Protein AF-A0A845YF47-F1 (afdb_monomer)

Mean predicted aligned error: 5.81 Å

Structure (mmCIF, N/CA/C/O backbone):
data_AF-A0A845YF47-F1
#
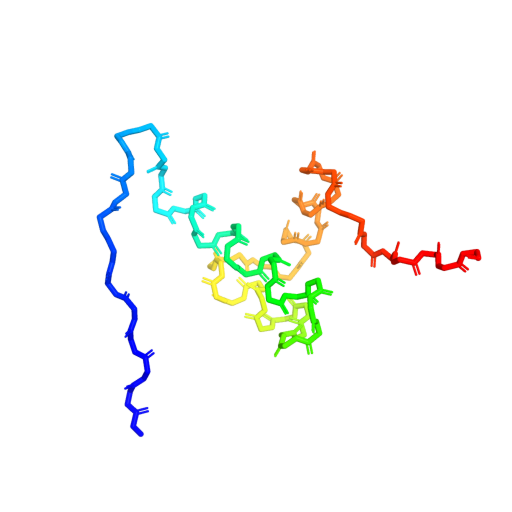_entry.id   AF-A0A845YF47-F1
#
loop_
_atom_site.group_PDB
_atom_site.id
_atom_site.type_symbol
_atom_site.label_atom_id
_atom_site.label_alt_id
_atom_site.label_comp_id
_atom_site.label_asym_id
_atom_site.label_entity_id
_atom_site.label_seq_id
_atom_site.pdbx_PDB_ins_code
_atom_site.Cartn_x
_atom_site.Cartn_y
_atom_site.Cartn_z
_atom_site.occupancy
_atom_site.B_iso_or_equiv
_atom_site.auth_seq_id
_atom_site.auth_comp_id
_atom_site.auth_asym_id
_atom_site.auth_atom_id
_atom_site.pdbx_PDB_model_num
ATOM 1 N N . MET A 1 1 ? 16.411 -6.259 16.153 1.00 56.31 1 MET A N 1
ATOM 2 C CA . MET A 1 1 ? 16.828 -7.107 15.017 1.00 56.31 1 MET A CA 1
ATOM 3 C C . MET A 1 1 ? 16.284 -6.471 13.749 1.00 56.31 1 MET A C 1
ATOM 5 O O . MET A 1 1 ? 15.079 -6.239 13.731 1.00 56.31 1 MET A O 1
ATOM 9 N N . PRO A 1 2 ? 17.109 -6.106 12.753 1.00 75.00 2 PRO A N 1
ATOM 10 C CA . PRO A 1 2 ? 16.580 -5.634 11.476 1.00 75.00 2 PRO A CA 1
ATOM 11 C C . PRO A 1 2 ? 15.848 -6.789 10.780 1.00 75.00 2 PRO A C 1
ATOM 13 O O . PRO A 1 2 ? 16.384 -7.892 10.692 1.00 75.00 2 PRO A O 1
ATOM 16 N N . ASN A 1 3 ? 14.612 -6.549 10.338 1.00 86.19 3 ASN A N 1
ATOM 17 C CA . ASN A 1 3 ? 13.833 -7.501 9.548 1.00 86.19 3 ASN A CA 1
ATOM 18 C C . ASN A 1 3 ? 13.813 -7.001 8.098 1.00 86.19 3 ASN A C 1
ATOM 20 O O . ASN A 1 3 ? 13.117 -6.033 7.797 1.00 86.19 3 ASN A O 1
ATOM 24 N N . GLN A 1 4 ? 14.637 -7.601 7.239 1.00 89.00 4 GLN A N 1
ATOM 25 C CA . GLN A 1 4 ? 14.863 -7.162 5.861 1.00 89.00 4 GLN A CA 1
ATOM 26 C C . GLN A 1 4 ? 14.448 -8.261 4.878 1.00 89.00 4 GLN A C 1
ATOM 28 O O . GLN A 1 4 ? 14.750 -9.433 5.090 1.00 89.00 4 GLN A O 1
ATOM 33 N N . LEU A 1 5 ? 13.788 -7.859 3.790 1.00 90.50 5 LEU A N 1
ATOM 34 C CA . LEU A 1 5 ? 13.397 -8.717 2.674 1.00 90.50 5 LEU A CA 1
ATOM 35 C C . LEU A 1 5 ? 14.144 -8.273 1.408 1.00 90.50 5 LEU A C 1
ATOM 37 O O . LEU A 1 5 ? 14.079 -7.100 1.045 1.00 90.50 5 LEU A O 1
ATOM 41 N N . THR A 1 6 ? 14.807 -9.210 0.730 1.00 94.88 6 THR A N 1
ATOM 42 C CA . THR A 1 6 ? 15.439 -9.000 -0.583 1.00 94.88 6 THR A CA 1
ATOM 43 C C . THR A 1 6 ? 14.857 -10.012 -1.559 1.00 94.88 6 THR A C 1
ATOM 45 O O . THR A 1 6 ? 14.895 -11.211 -1.287 1.00 94.88 6 THR A O 1
ATOM 48 N N . ILE A 1 7 ? 14.312 -9.533 -2.676 1.00 93.50 7 ILE A N 1
ATOM 49 C CA . ILE A 1 7 ? 13.730 -10.357 -3.741 1.00 93.50 7 ILE A CA 1
ATOM 50 C C . ILE A 1 7 ? 14.133 -9.794 -5.102 1.00 93.50 7 ILE A C 1
ATOM 52 O O . ILE A 1 7 ? 14.319 -8.585 -5.244 1.00 93.50 7 ILE A O 1
ATOM 56 N N . GLU A 1 8 ? 14.242 -10.665 -6.099 1.00 96.25 8 GLU A N 1
ATOM 57 C CA . GLU A 1 8 ? 14.355 -10.252 -7.496 1.00 96.25 8 GLU A CA 1
ATOM 58 C C . GLU A 1 8 ? 12.952 -10.000 -8.050 1.00 96.25 8 GLU A C 1
ATOM 60 O O . GLU A 1 8 ? 12.067 -10.851 -7.936 1.00 96.25 8 GLU A O 1
ATOM 65 N N . LEU A 1 9 ? 12.732 -8.808 -8.603 1.00 95.56 9 LEU A N 1
ATOM 66 C CA . LEU A 1 9 ? 11.452 -8.439 -9.199 1.00 95.56 9 LEU A CA 1
ATOM 67 C C . LEU A 1 9 ? 11.417 -8.834 -10.684 1.00 95.56 9 LEU A C 1
ATOM 69 O O . LEU A 1 9 ? 12.443 -8.733 -11.363 1.00 95.56 9 LEU A O 1
ATOM 73 N N . PRO A 1 10 ? 10.245 -9.232 -11.212 1.00 95.06 10 PRO A N 1
ATOM 74 C CA . PRO A 1 10 ? 9.997 -9.258 -12.650 1.00 95.06 10 PRO A CA 1
ATOM 75 C C . PRO A 1 10 ? 10.329 -7.911 -13.304 1.00 95.06 10 PRO A C 1
ATOM 77 O O . PRO A 1 10 ? 10.192 -6.858 -12.680 1.00 95.06 10 PRO A O 1
ATOM 80 N N . ILE A 1 11 ? 10.762 -7.941 -14.566 1.00 93.94 11 ILE A N 1
ATOM 81 C CA . ILE A 1 11 ? 11.298 -6.761 -15.270 1.00 93.94 11 ILE A CA 1
ATOM 82 C C . ILE A 1 11 ? 10.286 -5.619 -15.443 1.00 93.94 11 ILE A C 1
ATOM 84 O O . ILE A 1 11 ? 10.666 -4.466 -15.628 1.00 93.94 11 ILE A O 1
ATOM 88 N N . ASP A 1 12 ? 9.002 -5.944 -15.401 1.00 93.81 12 ASP A N 1
ATOM 89 C CA . ASP A 1 12 ? 7.869 -5.044 -15.562 1.00 93.81 12 ASP A CA 1
ATOM 90 C C . ASP A 1 12 ? 7.352 -4.469 -14.237 1.00 93.81 12 ASP A C 1
ATOM 92 O O . ASP A 1 12 ? 6.559 -3.531 -14.257 1.00 93.81 12 ASP A O 1
ATOM 96 N N . ILE A 1 13 ? 7.826 -4.974 -13.092 1.00 91.94 13 ILE A N 1
ATOM 97 C CA . ILE A 1 13 ? 7.376 -4.526 -11.774 1.00 91.94 13 ILE A CA 1
ATOM 98 C C . ILE A 1 13 ? 8.365 -3.520 -11.196 1.00 91.94 13 ILE A C 1
ATOM 100 O O . ILE A 1 13 ? 9.534 -3.813 -10.937 1.00 91.94 13 ILE A O 1
ATOM 104 N N . THR A 1 14 ? 7.869 -2.316 -10.916 1.00 94.44 14 THR A N 1
ATOM 105 C CA . THR A 1 14 ? 8.678 -1.295 -10.245 1.00 94.44 14 THR A CA 1
ATOM 106 C C . THR A 1 14 ? 8.820 -1.598 -8.752 1.00 94.44 14 THR A C 1
ATOM 108 O O . THR A 1 14 ? 7.921 -2.150 -8.116 1.00 94.44 14 THR A O 1
ATO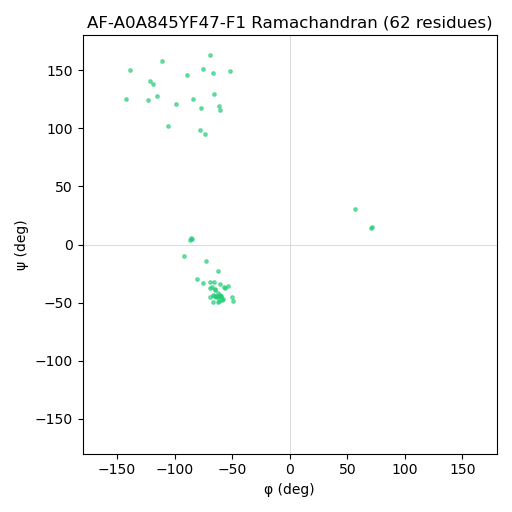M 111 N N . LEU A 1 15 ? 9.928 -1.163 -8.142 1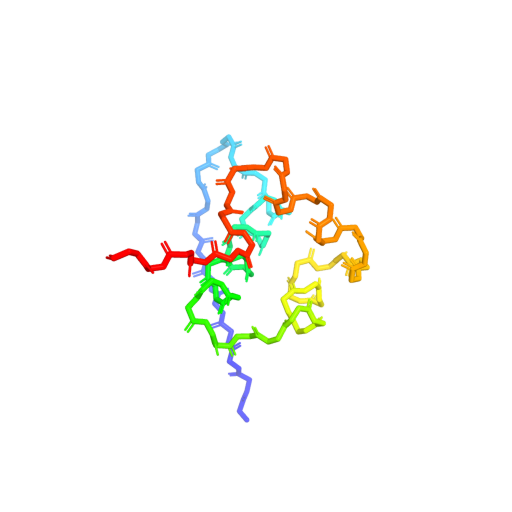.00 94.88 15 LEU A N 1
ATOM 112 C CA . LEU A 1 15 ? 10.116 -1.289 -6.691 1.00 94.88 15 LEU A CA 1
ATOM 113 C C . LEU A 1 15 ? 8.979 -0.616 -5.903 1.00 94.88 15 LEU A C 1
ATOM 115 O O . LEU A 1 15 ? 8.548 -1.132 -4.873 1.00 94.88 15 LEU A O 1
ATOM 119 N N . GLN A 1 16 ? 8.484 0.520 -6.395 1.00 94.94 16 GLN A N 1
ATOM 120 C CA . GLN A 1 16 ? 7.405 1.267 -5.758 1.00 94.94 16 GLN A CA 1
ATOM 121 C C . GLN A 1 16 ? 6.086 0.486 -5.768 1.00 94.94 16 GLN A C 1
ATOM 123 O O . GLN A 1 16 ? 5.405 0.397 -4.747 1.00 94.94 16 GLN A O 1
ATOM 128 N N . GLU A 1 17 ? 5.751 -0.119 -6.906 1.00 93.12 17 GLU A N 1
ATOM 129 C CA . GLU A 1 17 ? 4.581 -0.983 -7.044 1.00 93.12 17 GLU A CA 1
ATOM 130 C C . GLU A 1 17 ? 4.685 -2.212 -6.138 1.00 93.12 17 GLU A C 1
ATOM 132 O O . GLU A 1 17 ? 3.746 -2.512 -5.402 1.00 93.12 17 GLU A O 1
ATOM 137 N N . ALA A 1 18 ? 5.848 -2.867 -6.095 1.00 95.06 18 ALA A N 1
ATOM 138 C CA . ALA A 1 18 ? 6.079 -4.006 -5.209 1.00 95.06 18 ALA A CA 1
ATOM 139 C C . ALA A 1 18 ? 5.892 -3.640 -3.723 1.00 95.06 18 ALA A C 1
ATOM 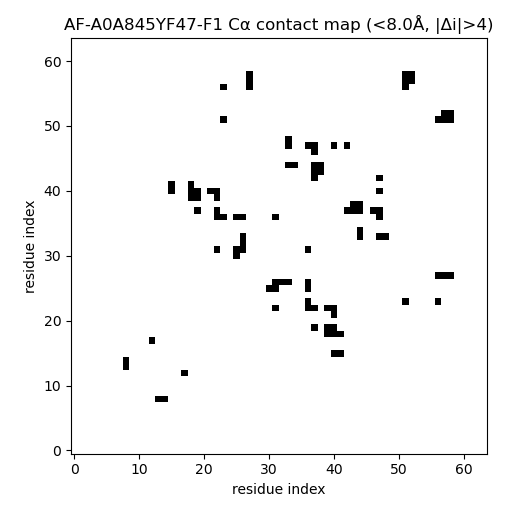141 O O . ALA A 1 18 ? 5.217 -4.366 -2.987 1.00 95.06 18 ALA A O 1
ATOM 142 N N . LYS A 1 19 ? 6.437 -2.496 -3.279 1.00 95.81 19 LYS A N 1
ATOM 143 C CA . LYS A 1 19 ? 6.245 -1.991 -1.908 1.00 95.81 19 LYS A CA 1
ATOM 144 C C . LYS A 1 19 ? 4.775 -1.703 -1.614 1.00 95.81 19 LYS A C 1
ATOM 146 O O . LYS A 1 19 ? 4.280 -2.089 -0.555 1.00 95.81 19 LYS A O 1
ATOM 151 N N . PHE A 1 20 ? 4.071 -1.060 -2.546 1.00 95.88 20 PHE A N 1
ATOM 152 C CA . PHE A 1 20 ? 2.645 -0.781 -2.407 1.00 95.88 20 PHE A CA 1
ATOM 153 C C . PHE A 1 20 ? 1.820 -2.066 -2.286 1.00 95.88 20 PHE A C 1
ATOM 155 O O . PHE A 1 20 ? 1.028 -2.182 -1.356 1.00 95.88 20 PHE A O 1
ATOM 162 N N . LEU A 1 21 ? 2.032 -3.048 -3.167 1.00 94.31 21 LEU A N 1
ATOM 163 C CA . LEU A 1 21 ? 1.299 -4.316 -3.150 1.00 94.31 21 LEU A CA 1
ATOM 164 C C . LEU A 1 21 ? 1.550 -5.106 -1.858 1.00 94.31 21 LEU A C 1
ATOM 166 O O . LEU A 1 21 ? 0.608 -5.631 -1.260 1.00 94.31 21 LEU A O 1
ATOM 170 N N . LEU A 1 22 ? 2.798 -5.141 -1.381 1.00 95.31 22 LEU A N 1
ATOM 171 C CA . LEU A 1 22 ? 3.138 -5.763 -0.101 1.00 95.31 22 LEU A CA 1
ATOM 172 C C . LEU A 1 22 ? 2.432 -5.060 1.067 1.00 95.31 22 LEU A C 1
ATOM 174 O O . LEU A 1 22 ? 1.784 -5.714 1.887 1.00 95.31 22 LEU A O 1
ATOM 178 N N . ALA A 1 23 ? 2.522 -3.731 1.133 1.00 96.44 23 ALA A N 1
ATOM 179 C CA . ALA A 1 23 ? 1.876 -2.934 2.169 1.00 96.44 23 ALA A CA 1
ATOM 180 C C . ALA A 1 23 ? 0.350 -3.086 2.152 1.00 96.44 23 ALA A C 1
ATOM 182 O O . ALA A 1 23 ? -0.261 -3.276 3.204 1.00 96.44 23 ALA A O 1
ATOM 183 N N . ALA A 1 24 ? -0.255 -3.066 0.964 1.00 95.56 24 ALA A N 1
ATOM 184 C CA . ALA A 1 24 ? -1.682 -3.263 0.770 1.00 95.56 24 ALA A CA 1
ATOM 185 C C . ALA A 1 24 ? -2.130 -4.635 1.278 1.00 95.56 24 ALA A C 1
ATOM 187 O O . ALA A 1 24 ? -3.105 -4.715 2.024 1.00 95.56 24 ALA A O 1
ATOM 188 N N . LYS A 1 25 ? -1.386 -5.707 0.974 1.00 94.19 25 LYS A N 1
ATOM 189 C CA . LYS A 1 25 ? -1.751 -7.049 1.442 1.00 94.19 25 LYS A CA 1
ATOM 190 C C . LYS A 1 25 ? -1.593 -7.214 2.953 1.00 94.19 25 LYS A C 1
ATOM 192 O O . LYS A 1 25 ? -2.409 -7.863 3.610 1.00 94.19 25 LYS A O 1
ATOM 197 N N . LEU A 1 26 ? -0.556 -6.617 3.532 1.00 95.62 26 LEU A N 1
ATOM 198 C CA . LEU A 1 26 ? -0.353 -6.627 4.979 1.00 95.62 26 LEU A CA 1
ATOM 199 C C . LEU A 1 26 ? -1.406 -5.782 5.717 1.00 95.62 26 LEU A C 1
ATOM 201 O O . LEU A 1 26 ? -1.808 -6.144 6.822 1.00 95.62 26 LEU A O 1
ATOM 205 N N . PHE A 1 27 ? -1.894 -4.701 5.106 1.00 95.12 27 PHE A N 1
ATOM 206 C CA . PHE A 1 27 ? -3.048 -3.949 5.601 1.00 95.12 27 PHE A CA 1
ATOM 207 C C . PHE A 1 27 ? -4.339 -4.776 5.525 1.00 95.12 27 PHE A C 1
ATOM 209 O O . PHE A 1 27 ? -5.029 -4.924 6.530 1.00 95.12 27 PHE A O 1
ATOM 216 N N . GLU A 1 28 ? -4.625 -5.385 4.370 1.00 92.19 28 GLU A N 1
ATOM 217 C CA . GLU A 1 28 ? -5.813 -6.222 4.136 1.00 92.19 28 GLU A CA 1
ATOM 218 C C . GLU A 1 28 ? -5.907 -7.390 5.135 1.00 92.19 28 GLU A C 1
ATOM 220 O O . GLU A 1 28 ? -6.988 -7.745 5.599 1.00 92.19 28 GLU A O 1
ATOM 225 N N . THR A 1 29 ? -4.762 -7.965 5.510 1.00 95.12 29 THR A N 1
ATOM 226 C CA . THR A 1 29 ? -4.664 -9.059 6.495 1.00 95.12 29 THR A CA 1
ATOM 227 C C . THR A 1 29 ? -4.601 -8.580 7.952 1.00 95.12 29 THR A C 1
ATOM 229 O O . THR A 1 29 ? -4.399 -9.390 8.861 1.00 95.12 29 THR A O 1
ATOM 232 N N . GLY A 1 30 ? -4.747 -7.274 8.198 1.00 94.50 30 GLY A N 1
ATOM 233 C CA . GLY A 1 30 ? -4.744 -6.668 9.531 1.00 94.50 30 GLY A CA 1
ATOM 234 C C . GLY A 1 30 ? -3.381 -6.664 10.231 1.00 94.50 30 GLY A C 1
ATOM 235 O O . GLY A 1 30 ? -3.317 -6.455 11.441 1.00 94.50 30 GLY A O 1
ATOM 236 N N . LYS A 1 31 ? -2.284 -6.922 9.507 1.00 97.00 31 LYS A N 1
ATOM 237 C CA . LYS A 1 31 ? -0.913 -6.913 10.050 1.00 97.00 31 LYS A CA 1
ATOM 238 C C . LYS A 1 31 ? -0.337 -5.510 10.166 1.00 97.00 31 LYS A C 1
ATOM 240 O O . LYS A 1 31 ? 0.492 -5.276 11.041 1.00 97.00 31 LYS A O 1
ATOM 245 N N . LEU A 1 32 ? -0.769 -4.598 9.298 1.00 97.00 32 LEU A N 1
ATOM 246 C CA . LEU A 1 32 ? -0.397 -3.188 9.340 1.00 97.00 32 LEU A CA 1
ATOM 247 C C . LEU A 1 32 ? -1.642 -2.321 9.483 1.00 97.00 32 LEU A C 1
ATOM 249 O O . LEU A 1 32 ? -2.664 -2.561 8.847 1.00 97.00 32 LEU A O 1
ATOM 253 N N . SER A 1 33 ? -1.535 -1.267 10.286 1.00 96.81 33 SER A N 1
ATOM 254 C CA . SER A 1 33 ? -2.482 -0.152 10.238 1.00 96.81 33 SER A CA 1
ATOM 255 C C . SER A 1 33 ? -2.322 0.646 8.930 1.00 96.81 33 SER A C 1
ATOM 257 O O . SER A 1 33 ? -1.259 0.583 8.306 1.00 96.81 33 SER A O 1
ATOM 259 N N . PRO A 1 34 ? -3.309 1.477 8.533 1.00 95.00 34 PRO A N 1
ATOM 260 C CA . PRO A 1 34 ? -3.183 2.332 7.350 1.00 95.00 34 PRO A CA 1
ATOM 2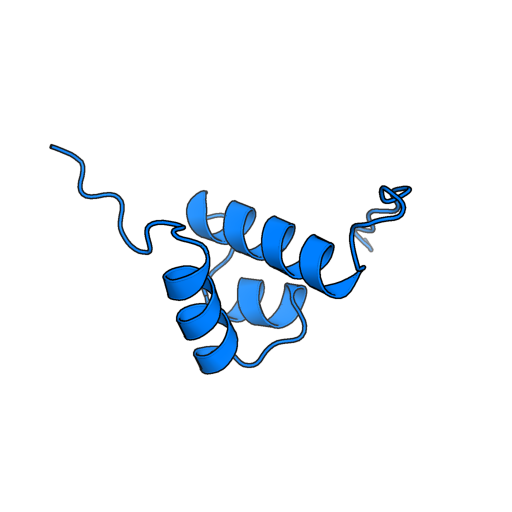61 C C . PRO A 1 34 ? -1.930 3.218 7.351 1.00 95.00 34 PRO A C 1
ATOM 263 O O . PRO A 1 34 ? -1.345 3.463 6.304 1.00 95.00 34 PRO A O 1
ATOM 266 N N . GLY A 1 35 ? -1.512 3.708 8.525 1.00 97.06 35 GLY A N 1
ATOM 267 C CA . GLY A 1 35 ? -0.306 4.530 8.656 1.00 97.06 35 GLY A CA 1
ATOM 268 C C . GLY A 1 35 ? 0.977 3.731 8.424 1.00 97.06 35 GLY A C 1
ATOM 269 O O . GLY A 1 35 ? 1.831 4.172 7.665 1.00 97.06 35 GLY A O 1
ATOM 270 N N . GLN A 1 36 ? 1.078 2.539 9.019 1.00 97.62 36 GLN A N 1
ATOM 271 C CA . GLN A 1 36 ? 2.247 1.668 8.851 1.00 97.62 36 GLN A CA 1
ATOM 272 C C . GLN A 1 36 ? 2.362 1.124 7.423 1.00 97.62 36 GLN A C 1
ATOM 274 O O . GLN A 1 36 ? 3.460 0.987 6.897 1.00 97.62 36 GLN A O 1
ATOM 279 N N . ALA A 1 37 ? 1.232 0.818 6.782 1.00 97.19 37 ALA A N 1
ATOM 280 C CA . ALA A 1 37 ? 1.217 0.397 5.388 1.00 97.19 37 ALA A CA 1
ATOM 281 C C . ALA A 1 37 ? 1.648 1.542 4.457 1.00 97.19 37 ALA A C 1
ATOM 283 O O . ALA A 1 37 ? 2.493 1.339 3.588 1.00 97.19 37 ALA A O 1
ATOM 284 N N . ALA A 1 38 ? 1.153 2.760 4.698 1.00 97.69 38 ALA A N 1
ATOM 285 C CA . ALA A 1 38 ? 1.590 3.940 3.961 1.00 97.69 38 ALA A CA 1
ATOM 286 C C . ALA A 1 38 ? 3.106 4.166 4.090 1.00 97.69 38 ALA A C 1
ATOM 288 O O . ALA A 1 38 ? 3.777 4.315 3.072 1.00 97.69 38 ALA A O 1
ATOM 289 N N . GLU A 1 39 ? 3.647 4.082 5.310 1.00 97.44 39 GLU A N 1
ATOM 290 C CA . GLU A 1 39 ? 5.085 4.189 5.584 1.00 97.44 39 GLU A CA 1
ATOM 291 C C . GLU A 1 39 ? 5.903 3.117 4.847 1.00 97.44 39 GLU A C 1
ATOM 293 O O . GLU A 1 39 ? 6.866 3.456 4.163 1.00 97.44 39 GLU A O 1
ATOM 298 N N . LEU A 1 40 ? 5.486 1.844 4.900 1.00 95.69 40 LEU A N 1
ATOM 299 C CA . LEU A 1 40 ? 6.155 0.749 4.183 1.00 95.69 40 LEU A CA 1
ATOM 300 C C . LEU A 1 40 ? 6.164 0.965 2.661 1.00 95.69 40 LEU A C 1
ATOM 302 O O . LEU A 1 40 ? 7.111 0.582 1.977 1.00 95.69 40 LEU A O 1
ATOM 306 N N . SER A 1 41 ? 5.101 1.573 2.137 1.00 96.38 41 SER A N 1
ATOM 307 C CA . SER A 1 41 ? 4.971 1.924 0.722 1.00 96.38 41 SER A CA 1
ATOM 308 C C . SER A 1 41 ? 5.564 3.284 0.349 1.00 96.38 41 SER A C 1
ATOM 310 O O . SER A 1 41 ? 5.426 3.692 -0.797 1.00 96.38 41 SER A O 1
ATOM 312 N N . GLU A 1 42 ? 6.206 3.998 1.279 1.00 96.69 42 GLU A N 1
ATO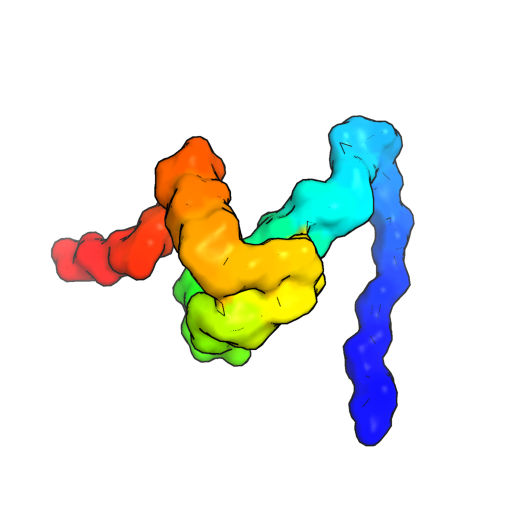M 313 C CA . GLU A 1 42 ? 6.779 5.336 1.051 1.00 96.69 42 GLU A CA 1
ATOM 314 C C . GLU A 1 42 ? 5.754 6.368 0.537 1.00 96.69 42 GLU A C 1
ATOM 316 O O . GLU A 1 42 ? 6.083 7.317 -0.175 1.00 96.69 42 GLU A O 1
ATOM 321 N N . TYR A 1 43 ? 4.492 6.207 0.940 1.00 96.56 43 TYR A N 1
ATOM 322 C CA . TYR A 1 43 ? 3.408 7.133 0.637 1.00 96.56 43 TYR A CA 1
ATOM 323 C C . TYR A 1 43 ? 2.928 7.867 1.884 1.00 96.56 43 TYR A C 1
ATOM 325 O O . TYR A 1 43 ? 3.036 7.401 3.018 1.00 96.56 43 TYR A O 1
ATOM 333 N N . SER A 1 44 ? 2.292 9.017 1.664 1.00 97.50 44 SER A N 1
ATOM 334 C CA . SER A 1 44 ? 1.456 9.609 2.703 1.00 97.50 44 SER A CA 1
ATOM 335 C C . SER A 1 44 ? 0.233 8.716 2.957 1.00 97.50 44 SER A C 1
ATOM 337 O O . SER A 1 44 ? -0.300 8.098 2.032 1.00 97.50 44 SER A O 1
ATOM 339 N N . LYS A 1 45 ? -0.264 8.680 4.200 1.00 96.38 45 LYS A N 1
ATOM 340 C CA . LYS A 1 45 ? -1.496 7.950 4.546 1.00 96.38 45 LYS A CA 1
ATOM 341 C C . LYS A 1 45 ? -2.681 8.253 3.606 1.00 96.38 45 LYS A C 1
ATOM 343 O O . LYS A 1 45 ? -3.299 7.294 3.151 1.00 96.38 45 LYS A O 1
ATOM 348 N N . PRO A 1 46 ? -3.032 9.520 3.290 1.00 96.44 46 PRO A N 1
ATOM 349 C CA . PRO A 1 46 ? -4.137 9.788 2.368 1.00 96.44 46 PRO A CA 1
ATOM 350 C C . PRO A 1 46 ? -3.862 9.279 0.946 1.00 96.44 46 PRO A C 1
ATOM 352 O O . PRO A 1 46 ? -4.756 8.685 0.353 1.00 96.44 46 PRO A O 1
ATOM 355 N N . THR A 1 47 ? -2.632 9.414 0.435 1.00 95.94 47 THR A N 1
ATOM 356 C CA . THR A 1 47 ? -2.254 8.871 -0.884 1.00 95.94 47 THR A CA 1
ATOM 357 C C . THR A 1 47 ? -2.389 7.351 -0.927 1.00 95.94 47 THR A C 1
ATOM 359 O O . THR A 1 47 ? -2.953 6.810 -1.870 1.00 95.94 47 THR A O 1
ATOM 362 N N . PHE A 1 48 ? -1.920 6.653 0.108 1.00 95.94 48 PHE A N 1
ATOM 363 C CA . PHE A 1 48 ? -2.034 5.199 0.200 1.00 95.94 48 PHE A CA 1
ATOM 364 C C . PHE A 1 48 ? -3.499 4.733 0.180 1.00 95.94 48 PHE A C 1
ATOM 366 O O . PHE A 1 48 ? -3.848 3.816 -0.560 1.00 95.94 48 PHE A O 1
ATOM 373 N N . MET A 1 49 ? -4.370 5.402 0.942 1.00 93.62 49 MET A N 1
ATOM 374 C CA . MET A 1 49 ? -5.804 5.093 0.976 1.00 93.62 49 MET A CA 1
ATOM 375 C C . MET A 1 49 ? -6.496 5.367 -0.366 1.00 93.62 49 MET A C 1
ATOM 377 O O . MET A 1 49 ? -7.359 4.595 -0.778 1.00 93.62 49 MET A O 1
ATOM 381 N N . GLU A 1 50 ? -6.112 6.440 -1.062 1.00 93.56 50 GLU A N 1
ATOM 382 C CA . GLU A 1 50 ? -6.610 6.736 -2.408 1.00 93.56 50 GLU A CA 1
ATOM 383 C C . GLU A 1 50 ? -6.188 5.651 -3.410 1.00 93.56 50 GLU A C 1
ATOM 385 O O . GLU A 1 5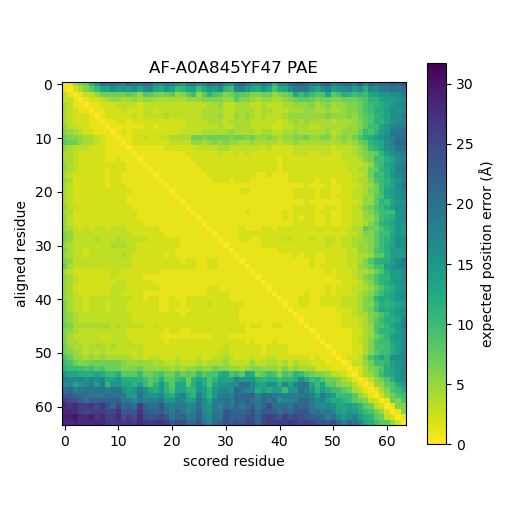0 ? -7.007 5.175 -4.198 1.00 93.56 50 GLU A O 1
ATOM 390 N N . LEU A 1 51 ? -4.920 5.230 -3.363 1.00 92.38 51 LEU A N 1
ATOM 391 C CA . LEU A 1 51 ? -4.387 4.180 -4.229 1.00 92.38 51 LEU A CA 1
ATOM 392 C C . LEU A 1 51 ? -5.069 2.835 -3.970 1.00 92.38 51 LEU A C 1
ATOM 394 O O . LEU A 1 51 ? -5.483 2.195 -4.931 1.00 92.38 51 LEU A O 1
ATOM 398 N N . LEU A 1 52 ? -5.271 2.443 -2.706 1.00 90.00 52 LEU A N 1
ATOM 399 C CA . LEU A 1 52 ? -6.007 1.223 -2.341 1.0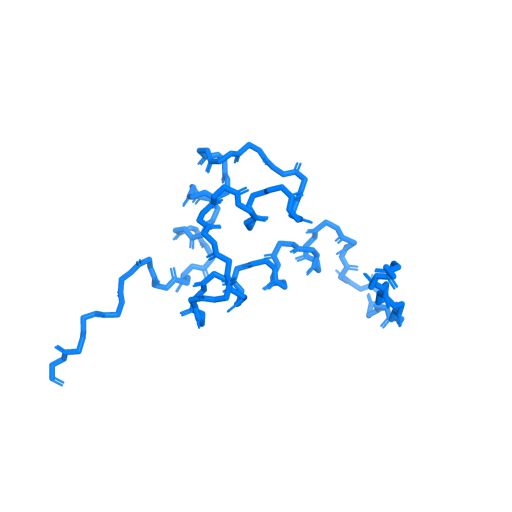0 90.00 52 LEU A CA 1
ATOM 400 C C . LEU A 1 52 ? -7.364 1.126 -3.053 1.00 90.00 52 LEU A C 1
ATOM 402 O O . LEU A 1 52 ? -7.684 0.084 -3.624 1.00 90.00 52 LEU A O 1
ATOM 406 N N . GLY A 1 53 ? -8.120 2.228 -3.084 1.00 84.75 53 GLY A N 1
ATOM 407 C CA . GLY A 1 53 ? -9.404 2.288 -3.784 1.00 84.75 53 GLY A CA 1
ATOM 408 C C . GLY A 1 53 ? -9.292 2.144 -5.308 1.00 84.75 53 GLY A C 1
ATOM 409 O O . GLY A 1 53 ? -10.184 1.572 -5.929 1.00 84.75 53 GLY A O 1
ATOM 410 N N . LYS A 1 54 ? -8.195 2.614 -5.919 1.00 83.69 54 LYS A N 1
ATOM 411 C CA . LYS A 1 54 ? -7.960 2.527 -7.375 1.00 83.69 54 LYS A CA 1
ATOM 412 C C . LYS A 1 54 ? -7.561 1.129 -7.839 1.00 83.69 54 LYS A C 1
ATOM 414 O O . LYS A 1 54 ? -7.923 0.747 -8.946 1.00 83.69 54 LYS A O 1
ATOM 419 N N . VAL A 1 55 ? -6.837 0.369 -7.014 1.00 77.25 55 VAL A N 1
ATOM 420 C CA . VAL A 1 55 ? -6.360 -0.984 -7.374 1.00 77.25 55 VAL A CA 1
ATOM 421 C C . VAL A 1 55 ? -7.420 -2.064 -7.095 1.00 77.25 55 VAL A C 1
ATOM 423 O O . VAL A 1 55 ? -7.166 -3.252 -7.262 1.00 77.25 55 VAL A O 1
ATOM 426 N N . GLY A 1 56 ? -8.627 -1.668 -6.672 1.00 65.06 56 GLY A N 1
ATOM 427 C CA . GLY A 1 56 ? -9.741 -2.584 -6.423 1.00 65.06 56 GLY A CA 1
ATOM 428 C C . GLY A 1 56 ? -9.565 -3.459 -5.180 1.00 65.06 56 GLY A C 1
ATOM 429 O O . GLY A 1 56 ? -10.291 -4.439 -5.026 1.00 65.06 56 GLY A O 1
ATOM 430 N N . ILE A 1 57 ? -8.624 -3.120 -4.292 1.00 62.94 57 ILE A N 1
ATOM 431 C CA . ILE A 1 57 ? -8.447 -3.820 -3.018 1.00 62.94 57 ILE A CA 1
ATOM 432 C C . ILE A 1 57 ? -9.555 -3.334 -2.073 1.00 62.94 57 ILE A C 1
ATOM 434 O O . ILE A 1 57 ? -9.611 -2.137 -1.771 1.00 62.94 57 ILE A O 1
ATOM 438 N N . PRO A 1 58 ? -10.460 -4.215 -1.604 1.00 58.34 58 PRO A N 1
ATOM 439 C CA . PRO A 1 58 ? -11.565 -3.801 -0.752 1.00 58.34 58 PRO A CA 1
ATOM 440 C C . PRO A 1 58 ? -11.042 -3.189 0.550 1.00 58.34 58 PRO A C 1
ATOM 442 O O . PRO A 1 58 ? -10.379 -3.852 1.344 1.00 58.34 58 PRO A O 1
ATOM 445 N N . VAL A 1 59 ? -11.379 -1.922 0.795 1.00 58.28 59 VAL A N 1
ATOM 446 C CA . VAL A 1 59 ? -11.025 -1.215 2.042 1.00 58.28 59 VAL A CA 1
ATOM 447 C C . VAL A 1 59 ? -11.867 -1.724 3.229 1.00 58.28 59 VAL A C 1
ATOM 449 O O . VAL A 1 59 ? -11.527 -1.497 4.386 1.00 58.28 59 VAL A O 1
ATOM 452 N N . ALA A 1 60 ? -12.945 -2.461 2.946 1.00 54.62 60 ALA A N 1
ATOM 453 C CA . ALA A 1 60 ? -13.760 -3.175 3.917 1.00 54.62 60 ALA A CA 1
ATOM 454 C C . ALA A 1 60 ? -14.202 -4.521 3.324 1.00 54.62 60 ALA A C 1
ATOM 456 O O . ALA A 1 60 ? -14.813 -4.562 2.255 1.00 54.62 60 ALA A O 1
ATOM 457 N N . GLN A 1 61 ? -13.916 -5.621 4.024 1.00 48.75 61 GLN A N 1
ATOM 458 C CA . GLN A 1 61 ? -14.596 -6.892 3.785 1.00 48.75 61 GLN A CA 1
ATOM 459 C C . GLN A 1 61 ? -15.973 -6.797 4.451 1.00 48.75 61 GLN A C 1
ATOM 461 O O . GLN A 1 61 ? -16.088 -6.959 5.663 1.00 48.75 61 GLN A O 1
ATOM 466 N N . THR A 1 62 ? -17.026 -6.493 3.693 1.00 38.19 62 THR A N 1
ATOM 467 C CA . THR A 1 62 ? -18.388 -6.817 4.136 1.00 38.19 62 THR A CA 1
ATOM 468 C C . THR A 1 62 ? -18.570 -8.319 3.984 1.00 38.19 62 THR A C 1
ATOM 470 O O . THR A 1 62 ? -18.866 -8.808 2.896 1.00 38.19 62 THR A O 1
ATOM 473 N N . THR A 1 63 ? -18.338 -9.052 5.067 1.00 39.16 63 THR A N 1
ATOM 474 C CA . THR A 1 63 ? -18.850 -10.407 5.254 1.00 39.16 63 THR A CA 1
ATOM 475 C C . THR A 1 63 ? -20.380 -10.342 5.207 1.00 39.16 63 THR A C 1
ATOM 477 O O . THR A 1 63 ? -20.986 -9.675 6.045 1.00 39.16 63 THR A O 1
ATOM 480 N N . ASN A 1 64 ? -20.981 -10.992 4.206 1.00 38.72 64 ASN A N 1
ATOM 481 C CA . ASN A 1 64 ? -22.356 -11.497 4.269 1.00 38.72 64 ASN A CA 1
ATOM 482 C C . ASN A 1 64 ? -22.309 -12.953 4.726 1.00 38.72 64 ASN A C 1
ATOM 484 O O . ASN A 1 64 ? -21.350 -13.647 4.310 1.00 38.72 64 ASN A O 1
#

Solvent-accessible surface area (backbone atoms only — not comparable to full-atom values): 4012 Å² total; per-residue (Å²): 130,92,87,83,88,87,82,88,70,61,95,87,56,49,73,62,57,53,31,37,54,52,20,51,52,35,31,75,71,68,75,29,53,69,60,57,19,9,54,66,33,77,38,53,48,69,58,38,57,54,49,40,62,72,73,69,50,70,93,63,84,80,83,127

Secondary structure (DSSP, 8-state):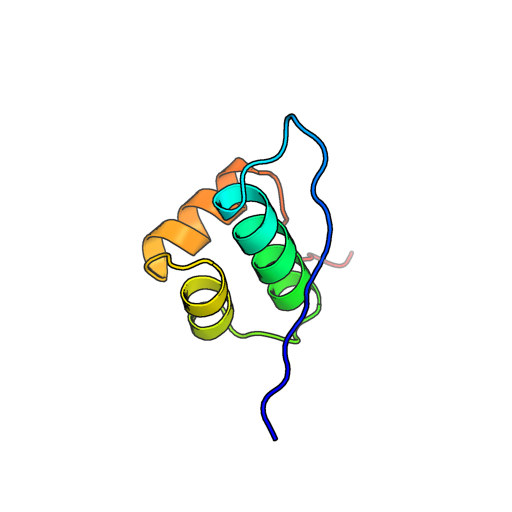
-------PPPTT--HHHHHHHHHHHHHHTTSS-HHHHHHHTTS-HHHHHHHHHHTT--SS----

Foldseek 3Di:
DDDDDDDDDDPPDDPLNVQLVVLLVCVLVVNDDLCRSCVSSVHDSVVSVVVCVVVVPDPDPPDD

Radius of gyration: 12.51 Å; Cα contacts (8 Å, |Δi|>4): 50; chains: 1; bounding box: 39×21×31 Å

pLDDT: mean 87.25, std 16.18, range [38.19, 97.69]

Sequence (64 aa):
MPNQLTIELPIDITLQEAKFLLAAKLFETGKLSPGQAAELSEYSKPTFMELLGKVGIPVAQTTN

Nearest PDB structures (foldseek):
  2m8g-assembly1_X  TM=5.313E-01  e=1.625E-01  Aquifex aeolicus VF5
  2r0q-assembly1_F  TM=5.853E-01  e=2.045E+00  Staphylococcus aureus
  6fal-assembly1_A  TM=5.800E-01  e=2.321E+00  Escherichia coli
  1jhg-assembly1_A-2  TM=5.856E-01  e=2.807E+00  Escherichia coli
  1trr-assembly1_A  TM=5.706E-01  e=2.634E+00  Escherichia coli